Protein AF-A0A9P6BX24-F1 (afdb_monomer)

Nearest PDB structures (foldseek):
  3ldz-assembly4_D  TM=8.528E-01  e=6.436E-03  Homo sapiens
  1jwf-assembly1_A  TM=7.986E-01  e=1.288E-02  Homo sapiens
  4d4z-assembly1_A  TM=3.660E-01  e=4.562E-01  Homo sapiens
  4yjl-assembly2_B  TM=5.262E-01  e=1.738E+00  Homo sapiens
  4dvg-assembly1_B  TM=3.469E-01  e=7.868E-01  Entamoeba histolytica

Organism: NCBI:txid1400762

Mean predicted aligned error: 5.96 Å

InterPro domains:
  IPR002014 VHS domain [PF00790] (8-102)
  IPR002014 VHS domain [PS50179] (8-104)
  IPR008942 ENTH/VHS [G3DSA:1.25.40.90] (4-129)
  IPR008942 ENTH/VHS [SSF48464] (8-106)
  IPR045007 LAS seventeen-binding protein 5 [PTHR47789] (8-102)

Radius of gyration: 14.96 Å; Cα contacts (8 Å, |Δi|>4): 116; chains: 1; bounding box: 34×40×38 Å

Structure (mmCIF, N/CA/C/O backbone):
data_AF-A0A9P6BX24-F1
#
_entry.id   AF-A0A9P6BX24-F1
#
loop_
_atom_site.group_PDB
_atom_site.id
_atom_site.type_symbol
_atom_site.label_atom_id
_atom_site.label_alt_id
_atom_site.label_comp_id
_atom_site.label_asym_id
_atom_site.label_entity_id
_atom_site.label_seq_id
_atom_site.pdbx_PDB_ins_code
_atom_site.Cartn_x
_atom_site.Cartn_y
_atom_site.Cartn_z
_atom_site.occupancy
_atom_site.B_iso_or_equiv
_atom_site.auth_seq_id
_atom_site.auth_comp_id
_atom_site.auth_asym_id
_atom_site.auth_atom_id
_atom_site.pdbx_PDB_model_num
ATOM 1 N N . TYR A 1 1 ? 18.427 19.642 10.078 1.00 57.81 1 TYR A N 1
ATOM 2 C CA . TYR A 1 1 ? 17.569 19.889 8.906 1.00 57.81 1 TYR A CA 1
ATOM 3 C C . TYR A 1 1 ? 16.922 18.608 8.391 1.00 57.81 1 TYR A C 1
ATOM 5 O O . TYR A 1 1 ? 15.710 18.540 8.451 1.00 57.81 1 TYR A O 1
ATOM 13 N N . LEU A 1 2 ? 17.674 17.555 8.032 1.00 62.50 2 LEU A N 1
ATOM 14 C CA . LEU A 1 2 ? 17.094 16.286 7.538 1.00 62.50 2 LEU A CA 1
ATOM 15 C C . LEU A 1 2 ? 16.064 15.631 8.482 1.00 62.50 2 LEU A C 1
ATOM 17 O O . LEU A 1 2 ? 15.034 15.155 8.024 1.00 62.50 2 LEU A O 1
ATOM 21 N N . ILE A 1 3 ? 16.309 15.653 9.799 1.00 74.56 3 ILE A N 1
ATOM 22 C CA . ILE A 1 3 ? 15.371 15.090 10.788 1.00 74.56 3 ILE A CA 1
ATOM 23 C C . ILE A 1 3 ? 14.080 15.923 10.884 1.00 74.56 3 ILE A C 1
ATOM 25 O O . ILE A 1 3 ? 13.023 15.355 11.100 1.00 74.56 3 ILE A O 1
ATOM 29 N N . ALA A 1 4 ? 14.140 17.246 10.696 1.00 62.28 4 ALA A N 1
ATOM 30 C CA . ALA A 1 4 ? 12.958 18.107 10.795 1.00 62.28 4 ALA A CA 1
ATOM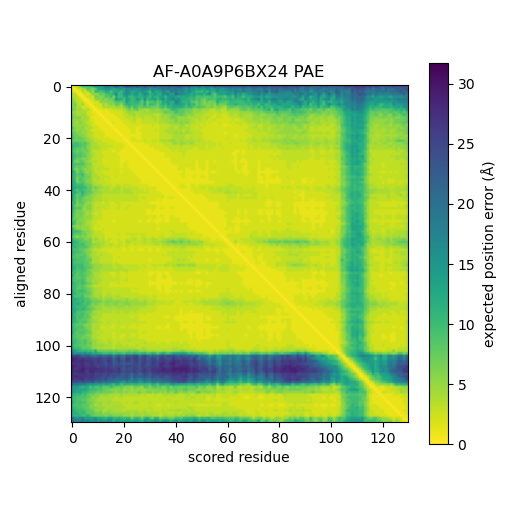 31 C C . ALA A 1 4 ? 11.986 17.855 9.632 1.00 62.28 4 ALA A C 1
ATOM 33 O O . ALA A 1 4 ? 10.807 17.638 9.870 1.00 62.28 4 ALA A O 1
ATOM 34 N N . THR A 1 5 ? 12.501 17.767 8.402 1.00 68.25 5 THR A N 1
ATOM 35 C CA . THR A 1 5 ? 11.699 17.416 7.219 1.00 68.25 5 THR A CA 1
ATOM 36 C C . THR A 1 5 ? 11.126 16.002 7.326 1.00 68.25 5 THR A C 1
ATOM 38 O O . THR A 1 5 ? 9.940 15.803 7.107 1.00 68.25 5 THR A O 1
ATOM 41 N N . ALA A 1 6 ? 11.928 15.027 7.769 1.00 62.03 6 ALA A N 1
ATOM 42 C CA . ALA A 1 6 ? 11.435 13.666 7.983 1.00 62.03 6 ALA A CA 1
ATOM 43 C C . ALA A 1 6 ? 10.346 13.586 9.074 1.00 62.03 6 ALA A C 1
ATOM 45 O O . ALA A 1 6 ? 9.461 12.739 8.992 1.00 62.03 6 ALA A O 1
ATOM 46 N N . LEU A 1 7 ? 10.402 14.450 10.095 1.00 61.41 7 LEU A N 1
ATOM 47 C CA . LEU A 1 7 ? 9.357 14.558 11.115 1.00 61.41 7 LEU A CA 1
ATOM 48 C C . LEU A 1 7 ? 8.080 15.195 10.557 1.00 61.41 7 LEU A C 1
ATOM 50 O O . LEU A 1 7 ? 7.001 14.714 10.879 1.00 61.41 7 LEU A O 1
ATOM 54 N N . GLU A 1 8 ? 8.182 16.234 9.725 1.00 72.50 8 GLU A N 1
ATOM 55 C CA . GLU A 1 8 ? 7.030 16.838 9.036 1.00 72.50 8 GLU A CA 1
ATOM 56 C C . GLU A 1 8 ? 6.330 15.820 8.127 1.00 72.50 8 GLU A C 1
ATOM 58 O O . GLU A 1 8 ? 5.113 15.647 8.220 1.00 72.50 8 GLU A O 1
ATOM 63 N N . ASP A 1 9 ? 7.104 15.075 7.334 1.00 78.56 9 ASP A N 1
ATOM 64 C CA . ASP A 1 9 ? 6.590 13.999 6.485 1.00 78.56 9 ASP A CA 1
ATOM 65 C C . ASP A 1 9 ? 5.932 12.895 7.327 1.00 78.56 9 ASP A C 1
ATOM 67 O O . ASP A 1 9 ? 4.863 12.390 6.985 1.00 78.56 9 ASP A O 1
ATOM 71 N N . TRP A 1 10 ? 6.527 12.538 8.469 1.00 85.69 10 TRP A N 1
ATOM 72 C CA . TRP A 1 10 ? 5.953 11.544 9.376 1.00 85.69 10 TRP A CA 1
ATOM 73 C C . TRP A 1 10 ? 4.652 12.019 10.037 1.00 85.69 10 TRP A C 1
ATOM 75 O O . TRP A 1 10 ? 3.700 11.248 10.142 1.00 85.69 10 TRP A O 1
ATOM 85 N N . LEU A 1 11 ? 4.573 13.287 10.447 1.00 86.81 11 LEU A N 1
ATOM 86 C CA . LEU A 1 11 ? 3.353 13.879 11.000 1.00 86.81 11 LEU A CA 1
ATOM 87 C C . LEU A 1 11 ? 2.226 13.921 9.964 1.00 86.81 11 LEU A C 1
ATOM 89 O O . LEU A 1 11 ? 1.077 13.656 10.316 1.00 86.81 11 LEU A O 1
ATOM 93 N N . LEU A 1 12 ? 2.545 14.188 8.693 1.00 87.25 12 LEU A N 1
ATOM 94 C CA . LEU A 1 12 ? 1.573 14.120 7.601 1.00 87.25 12 LEU A CA 1
ATOM 95 C C . LEU A 1 12 ? 0.999 12.706 7.452 1.00 87.25 12 LEU A C 1
ATOM 97 O O . LEU A 1 12 ? -0.211 12.542 7.314 1.00 87.25 12 LEU A O 1
ATOM 101 N N . VAL A 1 13 ? 1.856 11.685 7.517 1.00 88.38 13 VAL A N 1
ATOM 102 C CA . VAL A 1 13 ? 1.425 10.282 7.459 1.00 88.38 13 VAL A CA 1
ATOM 103 C C . VAL A 1 13 ? 0.515 9.923 8.635 1.00 88.38 13 VAL A C 1
ATOM 105 O O . VAL A 1 13 ? -0.519 9.289 8.429 1.00 88.38 13 VAL A O 1
ATOM 108 N N . LEU A 1 14 ? 0.865 10.337 9.856 1.00 90.12 14 LEU A N 1
ATOM 109 C CA . LEU A 1 14 ? 0.027 10.085 11.030 1.00 90.12 14 LEU A CA 1
ATOM 110 C C . LEU A 1 14 ? -1.334 10.786 10.915 1.00 90.12 14 LEU A C 1
ATOM 112 O O . LEU A 1 14 ? -2.357 10.139 11.121 1.00 90.12 14 LEU A O 1
ATOM 116 N N . GLY A 1 15 ? -1.361 12.051 10.484 1.00 90.44 15 GLY A N 1
ATOM 117 C CA . GLY A 1 15 ? -2.611 12.781 10.251 1.00 90.44 15 GLY A CA 1
ATOM 118 C C . GLY A 1 15 ? -3.483 12.150 9.159 1.00 90.44 15 GLY A C 1
ATOM 119 O O . GLY A 1 15 ? -4.701 12.070 9.307 1.00 90.44 15 GLY A O 1
ATOM 120 N N . ALA A 1 16 ? -2.871 11.627 8.091 1.00 90.56 16 ALA A N 1
ATOM 121 C CA . ALA A 1 16 ? -3.590 10.858 7.078 1.00 90.56 16 ALA A CA 1
ATOM 122 C C . ALA A 1 16 ? -4.193 9.572 7.667 1.00 90.56 16 ALA A C 1
ATOM 124 O O . ALA A 1 16 ? -5.324 9.222 7.333 1.00 90.56 16 ALA A O 1
ATOM 125 N N . CYS A 1 17 ? -3.480 8.882 8.564 1.00 93.31 17 CYS A N 1
ATOM 126 C CA . CYS A 1 17 ? -4.016 7.697 9.230 1.00 93.31 17 CYS A CA 1
ATOM 127 C C . CYS A 1 17 ? -5.171 8.001 10.181 1.00 93.31 17 CYS A C 1
ATOM 129 O O . CYS A 1 17 ? -6.117 7.209 10.225 1.00 93.31 17 CYS A O 1
ATOM 131 N N . ASP A 1 18 ? -5.118 9.123 10.900 1.00 92.94 18 ASP A N 1
ATOM 132 C CA . ASP A 1 18 ? -6.225 9.575 11.742 1.00 92.94 18 ASP A CA 1
ATOM 133 C C . ASP A 1 18 ? -7.476 9.775 10.879 1.00 92.94 18 ASP A C 1
ATOM 135 O O . ASP A 1 18 ? -8.484 9.104 11.102 1.00 92.94 18 ASP A O 1
ATOM 139 N N . GLN A 1 19 ? -7.372 10.565 9.803 1.00 92.94 19 GLN A N 1
ATOM 140 C CA . GLN A 1 19 ? -8.482 10.820 8.879 1.00 92.94 19 GLN A CA 1
ATOM 141 C C . GLN A 1 19 ? -9.027 9.530 8.247 1.00 92.94 19 GLN A C 1
ATOM 143 O O . GLN A 1 19 ? -10.238 9.314 8.186 1.00 92.94 19 GLN A O 1
ATOM 148 N N . VAL A 1 20 ? -8.144 8.646 7.781 1.00 94.38 20 VAL A N 1
ATOM 149 C CA . VAL A 1 20 ? -8.527 7.352 7.195 1.00 94.38 20 VAL A CA 1
ATOM 150 C C . VAL A 1 20 ? -9.265 6.466 8.199 1.00 94.38 20 VAL A C 1
ATOM 152 O O . VAL A 1 20 ? -10.144 5.699 7.812 1.00 94.38 20 VAL A O 1
ATOM 155 N N . SER A 1 21 ? -8.942 6.582 9.486 1.00 92.38 21 SER A N 1
ATOM 156 C CA . SER A 1 21 ? -9.523 5.764 10.552 1.00 92.38 21 SER A CA 1
ATOM 157 C C . SER A 1 21 ? -10.859 6.282 11.086 1.00 92.38 21 SER A C 1
ATOM 159 O O . SER A 1 21 ? -11.533 5.553 11.809 1.00 92.38 21 SER A O 1
ATOM 161 N N . GLU A 1 22 ? -11.267 7.503 10.733 1.00 93.88 22 GLU A N 1
ATOM 162 C CA . GLU A 1 22 ? -12.514 8.110 11.218 1.00 93.88 22 GLU A CA 1
ATOM 163 C C . GLU A 1 22 ? -13.778 7.413 10.698 1.00 93.88 22 GLU A C 1
ATOM 165 O O . GLU A 1 22 ? -14.812 7.429 11.368 1.00 93.88 22 GLU A O 1
ATOM 170 N N . SER A 1 23 ? -13.737 6.814 9.501 1.00 93.44 23 SER A N 1
ATOM 171 C CA . SER A 1 23 ? -14.905 6.148 8.921 1.00 93.44 23 SER A CA 1
ATOM 172 C C . SER A 1 23 ? -14.557 5.108 7.854 1.00 93.44 23 SER A C 1
ATOM 174 O O . SER A 1 23 ? -13.520 5.175 7.196 1.00 93.44 23 SER A O 1
ATOM 176 N N . GLU A 1 24 ? -15.491 4.182 7.612 1.00 92.56 24 GLU A N 1
ATOM 177 C CA . GLU A 1 24 ? -15.426 3.231 6.492 1.00 92.56 24 GLU A CA 1
ATOM 178 C C . GLU A 1 24 ? -15.341 3.933 5.129 1.00 92.56 24 GLU A C 1
ATOM 180 O O . GLU A 1 24 ? -14.675 3.441 4.219 1.00 92.56 24 GLU A O 1
ATOM 185 N N . ASN A 1 25 ? -15.993 5.093 4.975 1.00 95.56 25 ASN A N 1
ATOM 186 C CA . ASN A 1 25 ? -15.955 5.847 3.724 1.00 95.56 25 ASN A CA 1
ATOM 187 C C . ASN A 1 25 ? -14.556 6.422 3.464 1.00 95.56 25 ASN A C 1
ATOM 189 O O . ASN A 1 25 ? -14.033 6.261 2.366 1.00 95.56 25 ASN A O 1
ATOM 193 N N . ASN A 1 26 ? -13.922 7.010 4.484 1.00 95.50 26 ASN A N 1
ATOM 194 C CA . ASN A 1 26 ? -12.566 7.552 4.368 1.00 95.50 26 ASN A CA 1
ATOM 195 C C . ASN A 1 26 ? -11.556 6.439 4.060 1.00 95.50 26 ASN A C 1
ATOM 197 O O . ASN A 1 26 ? -10.705 6.589 3.182 1.00 95.50 26 ASN A O 1
ATOM 201 N N . ALA A 1 27 ? -11.679 5.293 4.736 1.00 94.50 27 ALA A N 1
ATOM 202 C CA . ALA A 1 27 ? -10.842 4.134 4.456 1.00 94.50 27 ALA A CA 1
ATOM 203 C C . ALA A 1 27 ? -11.023 3.620 3.025 1.00 94.50 27 ALA A C 1
ATOM 205 O O . ALA A 1 27 ? -10.034 3.346 2.345 1.00 94.50 27 ALA A O 1
ATOM 206 N N . ARG A 1 28 ? -12.264 3.546 2.537 1.00 94.94 28 ARG A N 1
ATOM 207 C CA . ARG A 1 28 ? -12.552 3.156 1.155 1.00 94.94 28 ARG A CA 1
ATOM 208 C C . ARG A 1 28 ? -11.955 4.134 0.144 1.00 94.94 28 ARG A C 1
ATOM 210 O O . ARG A 1 28 ? -11.343 3.693 -0.821 1.00 94.94 28 ARG A O 1
ATOM 217 N N . GLU A 1 29 ? -12.094 5.439 0.362 1.00 95.88 29 GLU A N 1
ATOM 218 C CA . GLU A 1 29 ? -11.502 6.460 -0.512 1.00 95.88 29 GLU A CA 1
ATOM 219 C C . GLU A 1 29 ? -9.974 6.351 -0.567 1.00 95.88 29 GLU A C 1
ATOM 221 O O . GLU A 1 29 ? -9.388 6.413 -1.649 1.00 95.88 29 GLU A O 1
ATOM 226 N N . ALA A 1 30 ? -9.319 6.101 0.568 1.00 94.88 30 ALA A N 1
ATOM 227 C CA . ALA A 1 30 ? -7.878 5.872 0.599 1.00 94.88 30 ALA A CA 1
ATOM 228 C C . ALA A 1 30 ? -7.474 4.606 -0.173 1.00 94.88 30 ALA A C 1
ATOM 230 O O . ALA A 1 30 ? -6.515 4.630 -0.948 1.00 94.88 30 ALA A O 1
ATOM 231 N N . VAL A 1 31 ? -8.218 3.507 -0.017 1.00 96.00 31 VAL A N 1
ATOM 232 C CA . VAL A 1 31 ? -7.989 2.272 -0.786 1.00 96.00 31 VAL A CA 1
ATOM 233 C C . VAL A 1 31 ? -8.202 2.495 -2.284 1.00 96.00 31 VAL A C 1
ATOM 235 O O . VAL A 1 31 ? -7.428 1.988 -3.095 1.00 96.00 31 VAL A O 1
ATOM 238 N N . ASP A 1 32 ? -9.181 3.311 -2.667 1.00 95.94 32 ASP A N 1
ATOM 239 C CA . ASP A 1 32 ? -9.425 3.708 -4.053 1.00 95.94 32 ASP A CA 1
ATOM 240 C C . ASP A 1 32 ? -8.236 4.459 -4.675 1.00 95.94 32 ASP A C 1
ATOM 242 O O . ASP A 1 32 ? -7.949 4.271 -5.862 1.00 95.94 32 ASP A O 1
ATOM 246 N N . VAL A 1 33 ? -7.518 5.270 -3.892 1.00 96.31 33 VAL A N 1
ATOM 247 C CA . VAL A 1 33 ? -6.284 5.940 -4.336 1.00 96.31 33 VAL A CA 1
ATOM 248 C C . VAL A 1 33 ? -5.173 4.921 -4.575 1.00 96.31 33 VAL A C 1
ATOM 250 O O . VAL A 1 33 ? -4.606 4.897 -5.668 1.00 96.31 33 VAL A O 1
ATOM 253 N N . PHE A 1 34 ? -4.912 4.028 -3.612 1.00 96.56 34 PHE A N 1
ATOM 254 C CA . PHE A 1 34 ? -3.924 2.956 -3.792 1.00 96.56 34 PHE A CA 1
ATOM 255 C C . PHE A 1 34 ? -4.243 2.092 -5.008 1.00 96.56 34 PHE A C 1
ATOM 257 O O . PHE A 1 34 ? -3.353 1.749 -5.782 1.00 96.56 34 PHE A O 1
ATOM 264 N N . ARG A 1 35 ? -5.525 1.784 -5.214 1.00 96.75 35 ARG A N 1
ATOM 265 C CA . ARG A 1 35 ? -5.984 1.010 -6.360 1.00 96.75 35 ARG A CA 1
ATOM 266 C C . ARG A 1 35 ? -5.589 1.662 -7.682 1.00 96.75 35 ARG A C 1
ATOM 268 O O . ARG A 1 35 ? -5.039 0.993 -8.551 1.00 96.75 35 ARG A O 1
ATOM 275 N N . ARG A 1 36 ? -5.905 2.949 -7.848 1.00 97.00 36 ARG A N 1
ATOM 276 C CA . ARG A 1 36 ? -5.601 3.689 -9.081 1.00 97.00 36 ARG A CA 1
ATOM 277 C C . ARG A 1 36 ? -4.099 3.741 -9.328 1.00 97.00 36 ARG A C 1
ATOM 279 O O . ARG A 1 36 ? -3.676 3.518 -10.457 1.00 97.00 36 ARG A O 1
ATOM 286 N N . GLU A 1 37 ? -3.323 3.975 -8.275 1.00 97.94 37 GLU A N 1
ATOM 287 C CA . GLU A 1 37 ? -1.866 4.036 -8.367 1.00 97.94 37 GLU A CA 1
ATOM 288 C C . GLU A 1 37 ? -1.265 2.679 -8.757 1.00 97.94 37 GLU A C 1
ATOM 290 O O . GLU A 1 37 ? -0.389 2.614 -9.611 1.00 97.94 37 GLU A O 1
ATOM 295 N N . PHE A 1 38 ? -1.778 1.573 -8.213 1.00 97.69 38 PHE A N 1
ATOM 296 C CA . PHE A 1 38 ? -1.338 0.232 -8.597 1.00 97.69 38 PHE A CA 1
ATOM 297 C C . PHE A 1 38 ? -1.730 -0.145 -10.028 1.00 97.69 38 PHE A C 1
ATOM 299 O O . PHE A 1 38 ? -0.901 -0.686 -10.751 1.00 97.69 38 PHE A O 1
ATOM 306 N N . GLN A 1 39 ? -2.949 0.169 -10.467 1.00 96.19 39 GLN A N 1
ATOM 307 C CA . GLN A 1 39 ? -3.417 -0.207 -11.806 1.00 96.19 39 GLN A CA 1
ATOM 308 C C . GLN A 1 39 ? -2.796 0.626 -12.931 1.00 96.19 39 GLN A C 1
ATOM 310 O O . GLN A 1 39 ? -2.531 0.096 -14.006 1.00 96.19 39 GLN A O 1
ATOM 315 N N . TYR A 1 40 ? -2.617 1.930 -12.711 1.00 96.25 40 TYR A N 1
ATOM 316 C CA . TYR A 1 40 ? -2.319 2.877 -13.793 1.00 96.25 40 TYR A CA 1
ATOM 317 C C . TYR A 1 40 ? -1.087 3.745 -13.535 1.00 96.25 40 TYR A C 1
ATOM 319 O O . TYR A 1 40 ? -0.691 4.502 -14.420 1.00 96.25 40 TYR A O 1
ATOM 327 N N . GLY A 1 41 ? -0.508 3.683 -12.336 1.00 95.88 41 GLY A N 1
ATOM 328 C CA . GLY A 1 41 ? 0.685 4.444 -11.994 1.00 95.88 41 GLY A CA 1
ATOM 329 C C . GLY A 1 41 ? 1.921 3.931 -12.725 1.00 95.88 41 GLY A C 1
ATOM 330 O O . GLY A 1 41 ? 2.036 2.753 -13.067 1.00 95.88 41 GLY A O 1
ATOM 331 N N . GLU A 1 42 ? 2.887 4.821 -12.933 1.00 96.69 42 GLU A N 1
ATOM 332 C CA . GLU A 1 42 ? 4.212 4.424 -13.401 1.00 96.69 42 GLU A CA 1
ATOM 333 C C . GLU A 1 42 ? 4.954 3.619 -12.315 1.00 96.69 42 GLU A C 1
ATOM 335 O O . GLU A 1 42 ? 4.648 3.748 -11.124 1.00 96.69 42 GLU A O 1
ATOM 340 N N . PRO A 1 43 ? 5.986 2.826 -12.665 1.00 97.06 43 PRO A N 1
ATOM 341 C CA . PRO A 1 43 ? 6.675 1.961 -11.704 1.00 97.06 43 PRO A CA 1
ATOM 342 C C . PRO A 1 43 ? 7.197 2.663 -10.439 1.00 97.06 43 PRO A C 1
ATOM 344 O O . PRO A 1 43 ? 7.244 2.071 -9.360 1.00 97.06 43 PRO A O 1
ATOM 347 N N . THR A 1 44 ? 7.603 3.929 -10.545 1.00 95.31 44 THR A N 1
ATOM 348 C CA . THR A 1 44 ? 8.054 4.746 -9.407 1.00 95.31 44 THR A CA 1
ATOM 349 C C . THR A 1 44 ? 6.902 5.107 -8.465 1.00 95.31 44 THR A C 1
ATOM 351 O O . THR A 1 44 ? 7.074 5.059 -7.242 1.00 95.31 44 THR A O 1
ATOM 354 N N . GLY A 1 45 ? 5.729 5.417 -9.019 1.00 95.25 45 GLY A N 1
ATOM 355 C CA . GLY A 1 45 ? 4.494 5.682 -8.285 1.00 95.25 45 GLY A CA 1
ATOM 356 C C . GLY A 1 45 ? 3.974 4.434 -7.575 1.00 95.25 45 GLY A C 1
ATOM 357 O O . GLY A 1 45 ? 3.815 4.442 -6.354 1.00 95.25 45 GLY A O 1
ATOM 358 N N . GLN A 1 46 ? 3.888 3.308 -8.290 1.00 97.75 46 GLN A N 1
ATOM 359 C CA . GLN A 1 46 ? 3.527 2.000 -7.727 1.00 97.75 46 GLN A CA 1
ATOM 360 C C . GLN A 1 46 ? 4.445 1.583 -6.567 1.00 97.75 46 GLN A C 1
ATOM 362 O O . GLN A 1 46 ? 3.977 1.134 -5.519 1.00 97.75 46 GLN A O 1
ATOM 367 N N . LEU A 1 47 ? 5.765 1.757 -6.714 1.00 97.19 47 LEU A N 1
ATOM 368 C CA . LEU A 1 47 ? 6.729 1.447 -5.654 1.00 97.19 47 LEU A CA 1
ATOM 369 C C . LEU A 1 47 ? 6.515 2.328 -4.414 1.00 97.19 47 LEU A C 1
ATOM 371 O O . LEU A 1 47 ? 6.610 1.850 -3.279 1.00 97.19 47 LEU A O 1
ATOM 375 N N . SER A 1 48 ? 6.234 3.613 -4.629 1.00 94.44 48 SER A N 1
ATOM 376 C CA . SER A 1 48 ? 5.977 4.577 -3.556 1.00 94.44 48 SER A CA 1
ATOM 377 C C . SER A 1 48 ? 4.670 4.247 -2.834 1.00 94.44 48 SER A C 1
ATOM 379 O O . SER A 1 48 ? 4.647 4.196 -1.605 1.00 94.44 48 SER A O 1
ATOM 381 N N . ALA A 1 49 ? 3.624 3.898 -3.584 1.00 96.12 49 ALA A N 1
ATOM 382 C CA . ALA A 1 49 ? 2.353 3.417 -3.060 1.00 96.12 49 ALA A CA 1
ATOM 383 C C . ALA A 1 49 ? 2.506 2.126 -2.251 1.00 96.12 49 ALA A C 1
ATOM 385 O O . ALA A 1 49 ? 1.965 2.035 -1.155 1.00 96.12 49 ALA A O 1
ATOM 386 N N . ALA A 1 50 ? 3.300 1.157 -2.716 1.00 96.75 50 ALA A N 1
ATOM 387 C CA . ALA A 1 50 ? 3.544 -0.086 -1.981 1.00 96.75 50 ALA A CA 1
ATOM 388 C C . ALA A 1 50 ? 4.198 0.175 -0.613 1.00 96.75 50 ALA A C 1
ATOM 390 O O . ALA A 1 50 ? 3.818 -0.415 0.399 1.00 96.75 50 ALA A O 1
ATOM 391 N N . ARG A 1 51 ? 5.169 1.095 -0.561 1.00 94.38 51 ARG A N 1
ATOM 392 C CA . ARG A 1 51 ? 5.811 1.514 0.695 1.00 94.38 51 ARG A CA 1
ATOM 393 C C . ARG A 1 51 ? 4.836 2.248 1.604 1.00 94.38 51 ARG A C 1
ATOM 395 O O . ARG A 1 51 ? 4.774 1.946 2.794 1.00 94.38 51 ARG A O 1
ATOM 402 N N . PHE A 1 52 ? 4.074 3.183 1.046 1.00 93.50 52 PHE A N 1
ATOM 403 C CA . PHE A 1 52 ? 3.123 3.974 1.812 1.00 93.50 52 PHE A CA 1
ATOM 404 C C . PHE A 1 52 ? 1.989 3.111 2.371 1.00 93.50 52 PHE A C 1
ATOM 406 O O . PHE A 1 52 ? 1.657 3.233 3.545 1.00 93.50 52 PHE A O 1
ATOM 413 N N . TRP A 1 53 ? 1.486 2.152 1.594 1.00 95.00 53 TRP A N 1
ATOM 414 C CA . TRP A 1 53 ? 0.499 1.175 2.045 1.00 95.00 53 TRP A CA 1
ATOM 415 C C . TRP A 1 53 ? 0.984 0.392 3.270 1.00 95.00 53 TRP A C 1
ATOM 417 O O . TRP A 1 53 ? 0.254 0.280 4.250 1.00 95.00 53 TRP A O 1
ATOM 427 N N . ALA A 1 54 ? 2.234 -0.079 3.270 1.00 92.62 54 ALA A N 1
ATOM 428 C CA . ALA A 1 54 ? 2.805 -0.787 4.416 1.00 92.62 54 ALA A CA 1
ATOM 429 C C . ALA A 1 54 ? 2.900 0.082 5.679 1.00 92.62 54 ALA A C 1
ATOM 431 O O . ALA A 1 54 ? 2.736 -0.421 6.792 1.00 92.62 54 ALA A O 1
ATOM 432 N N . IL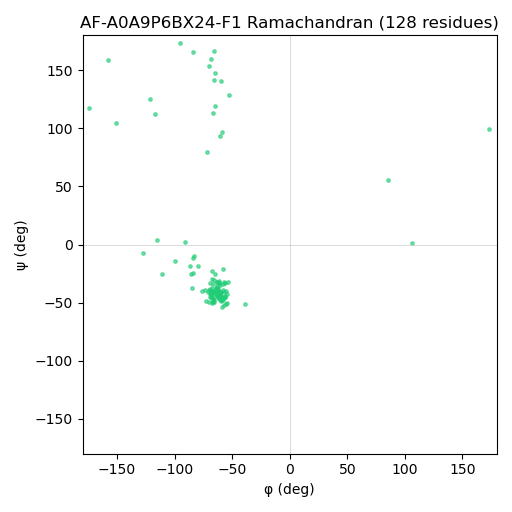E A 1 55 ? 3.184 1.376 5.515 1.00 91.75 55 ILE A N 1
ATOM 433 C CA . ILE A 1 55 ? 3.216 2.336 6.621 1.00 91.75 55 ILE A CA 1
ATOM 434 C C . ILE A 1 55 ? 1.794 2.579 7.136 1.00 91.75 55 ILE A C 1
ATOM 436 O O . ILE A 1 55 ? 1.560 2.446 8.336 1.00 91.75 55 ILE A O 1
ATOM 440 N N . MET A 1 56 ? 0.844 2.859 6.242 1.00 92.06 56 MET A N 1
ATOM 441 C CA . MET A 1 56 ? -0.565 3.076 6.578 1.00 92.06 56 MET A CA 1
ATOM 442 C C . MET A 1 56 ? -1.156 1.860 7.296 1.00 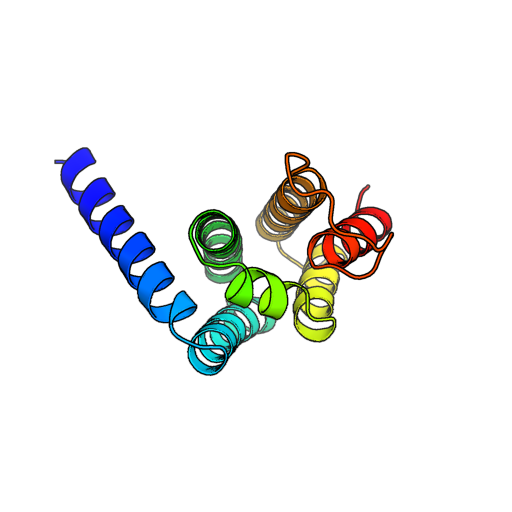92.06 56 MET A C 1
ATOM 444 O O . MET A 1 56 ? -1.746 2.001 8.358 1.00 92.06 56 MET A O 1
ATOM 448 N N . PHE A 1 57 ? -0.908 0.645 6.801 1.00 91.12 57 PHE A N 1
ATOM 449 C CA . PHE A 1 57 ? -1.400 -0.592 7.417 1.00 91.12 57 PHE A CA 1
ATOM 450 C C . PHE A 1 57 ? -0.949 -0.760 8.878 1.00 91.12 57 PHE A C 1
ATOM 452 O O . PHE A 1 57 ? -1.667 -1.340 9.684 1.00 91.12 57 PHE A O 1
ATOM 459 N N . LYS A 1 58 ? 0.241 -0.256 9.231 1.00 88.94 58 LYS A N 1
ATOM 460 C CA . LYS A 1 58 ? 0.789 -0.352 10.593 1.00 88.94 58 LYS A CA 1
ATOM 461 C C . LYS A 1 58 ? 0.296 0.735 11.546 1.00 88.94 58 LYS A C 1
ATOM 463 O O . LYS A 1 58 ? 0.375 0.526 12.752 1.00 88.94 58 LYS A O 1
ATOM 468 N N . ASN A 1 59 ? -0.123 1.889 11.028 1.00 90.62 59 ASN A N 1
ATOM 469 C CA . ASN A 1 59 ? -0.445 3.066 11.845 1.00 90.62 59 ASN A CA 1
ATOM 470 C C . ASN A 1 59 ? -1.943 3.396 11.858 1.00 90.62 59 ASN A C 1
ATOM 472 O O . ASN A 1 59 ? -2.422 4.004 12.809 1.00 90.62 59 ASN A O 1
ATOM 476 N N . CYS A 1 60 ? -2.682 2.996 10.828 1.00 91.00 60 CYS A N 1
ATOM 477 C CA . CYS A 1 60 ? -4.113 3.225 10.721 1.00 91.00 60 CYS A CA 1
ATOM 478 C C . CYS A 1 60 ? -4.902 2.137 11.471 1.00 91.00 60 CYS A C 1
ATOM 480 O O . CYS A 1 60 ? -4.385 1.074 11.817 1.00 91.00 60 CYS A O 1
ATOM 482 N N . SER A 1 61 ? -6.190 2.387 11.700 1.00 88.12 61 SER A N 1
ATOM 483 C CA . SER A 1 61 ? -7.097 1.437 12.346 1.00 88.12 61 SER A CA 1
ATOM 484 C C . SER A 1 61 ? -7.346 0.160 11.526 1.00 88.12 61 SER A C 1
ATOM 486 O O . SER A 1 61 ? -7.117 0.091 10.313 1.00 88.12 61 SER A O 1
ATOM 488 N N . ASN A 1 62 ? -7.927 -0.847 12.188 1.00 87.38 62 ASN A N 1
ATOM 489 C CA . ASN A 1 62 ? -8.354 -2.105 11.563 1.00 87.38 62 ASN A CA 1
ATOM 490 C C . ASN A 1 62 ? -9.355 -1.912 10.411 1.00 87.38 62 ASN A C 1
ATOM 492 O O . ASN A 1 62 ? -9.471 -2.797 9.562 1.00 87.38 62 ASN A O 1
ATOM 496 N N . THR A 1 63 ? -10.058 -0.779 10.361 1.00 89.12 63 THR A N 1
ATOM 497 C CA . THR A 1 63 ? -10.966 -0.418 9.269 1.00 89.12 63 THR A CA 1
ATOM 498 C C . THR A 1 63 ? -10.217 -0.342 7.938 1.00 89.12 63 THR A C 1
ATOM 500 O O . THR A 1 63 ? -10.593 -1.004 6.973 1.00 89.12 63 THR A O 1
ATOM 503 N N . PHE A 1 64 ? -9.069 0.343 7.904 1.00 91.62 64 PHE A N 1
ATOM 504 C CA . PHE A 1 64 ? -8.207 0.384 6.718 1.00 91.62 64 PHE A CA 1
ATOM 505 C C . PHE A 1 64 ? -7.624 -0.994 6.375 1.00 91.62 64 PHE A C 1
ATOM 507 O O . PHE A 1 64 ? -7.603 -1.406 5.211 1.00 91.62 64 PHE A O 1
ATOM 514 N N . GLY A 1 65 ? -7.202 -1.751 7.393 1.00 91.19 65 GLY A N 1
ATOM 515 C CA . GLY A 1 65 ? -6.743 -3.130 7.211 1.00 91.19 65 GLY A CA 1
ATOM 516 C C . GLY A 1 65 ? -7.809 -4.027 6.570 1.00 91.19 65 GLY A C 1
ATOM 517 O O . GLY A 1 65 ? -7.500 -4.821 5.687 1.00 91.19 65 GLY A O 1
ATOM 518 N N . SER A 1 66 ? -9.075 -3.853 6.953 1.00 91.19 66 SER A N 1
ATOM 519 C CA . SER A 1 66 ? -10.216 -4.593 6.397 1.00 91.19 66 SER A CA 1
ATOM 520 C C . SER A 1 66 ? -10.500 -4.217 4.947 1.00 91.19 66 SER A C 1
ATOM 522 O O . SER A 1 66 ? -10.682 -5.109 4.121 1.00 91.19 66 SER A O 1
ATOM 524 N N . GLN A 1 67 ? -10.452 -2.925 4.614 1.00 91.94 67 GLN A N 1
ATOM 525 C CA . GLN A 1 67 ? -10.632 -2.446 3.240 1.00 91.94 67 GLN A CA 1
ATOM 526 C C . GLN A 1 67 ? -9.490 -2.895 2.309 1.00 91.94 67 GLN A C 1
ATOM 528 O O . GLN A 1 67 ? -9.727 -3.200 1.149 1.00 91.94 67 GLN A O 1
ATOM 533 N N . THR A 1 68 ? -8.252 -3.004 2.804 1.00 93.12 68 THR A N 1
ATOM 534 C CA . THR A 1 68 ? -7.114 -3.507 2.000 1.00 93.12 68 THR A CA 1
ATOM 535 C C . THR A 1 68 ? -7.019 -5.034 1.949 1.00 93.12 68 THR A C 1
ATOM 537 O O . THR A 1 68 ? -6.253 -5.576 1.158 1.00 93.12 68 THR A O 1
ATOM 540 N N . ALA A 1 69 ? -7.800 -5.749 2.762 1.00 92.50 69 ALA A N 1
ATOM 541 C CA . ALA A 1 69 ? -7.930 -7.206 2.704 1.00 92.50 69 ALA A CA 1
ATOM 542 C C . ALA A 1 69 ? -9.069 -7.679 1.785 1.00 92.50 69 ALA A C 1
ATOM 544 O O . ALA A 1 69 ? -9.331 -8.886 1.700 1.00 92.50 69 ALA A O 1
ATOM 545 N N . ASP A 1 70 ? -9.764 -6.747 1.127 1.00 92.19 70 ASP A N 1
ATOM 546 C CA . ASP A 1 70 ? -10.814 -7.057 0.169 1.00 92.19 70 ASP A CA 1
ATOM 547 C C . ASP A 1 70 ? -10.245 -7.798 -1.057 1.00 92.19 70 ASP A C 1
ATOM 549 O O . ASP A 1 70 ? -9.103 -7.601 -1.482 1.00 92.19 70 ASP A O 1
ATOM 553 N N . ARG A 1 71 ? -11.058 -8.690 -1.634 1.00 90.69 71 ARG A N 1
ATOM 554 C CA . ARG A 1 71 ? -10.637 -9.546 -2.753 1.00 90.69 71 ARG A CA 1
ATOM 555 C C . ARG A 1 71 ? -10.230 -8.752 -3.984 1.00 90.69 71 ARG A C 1
ATOM 557 O O . ARG A 1 71 ? -9.371 -9.209 -4.729 1.00 90.69 71 ARG A O 1
ATOM 564 N N . TRP A 1 72 ? -10.867 -7.616 -4.226 1.00 92.12 72 TRP A N 1
ATOM 565 C CA . TRP A 1 72 ? -10.594 -6.802 -5.393 1.00 92.12 72 TRP A CA 1
ATOM 566 C C . TRP A 1 72 ? -9.253 -6.090 -5.279 1.00 92.12 72 TRP A C 1
ATOM 568 O O . TRP A 1 72 ? -8.436 -6.204 -6.192 1.00 92.12 72 TRP A O 1
ATOM 578 N N . PHE A 1 73 ? -8.988 -5.432 -4.148 1.00 95.69 73 PHE A N 1
ATOM 579 C CA . PHE A 1 73 ? -7.693 -4.822 -3.888 1.00 95.69 73 PHE A CA 1
ATOM 5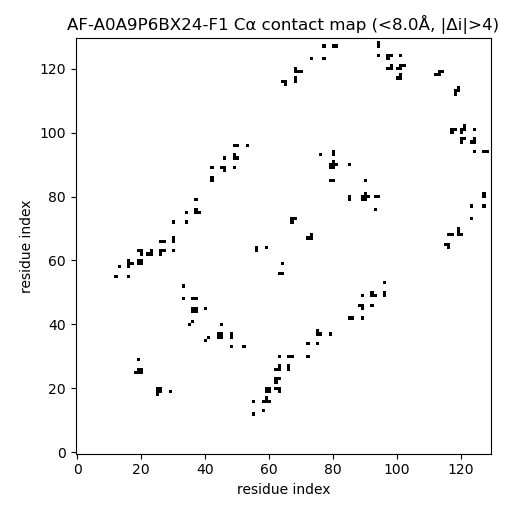80 C C . PHE A 1 73 ? -6.566 -5.858 -3.935 1.00 95.69 73 PHE A C 1
ATOM 582 O O . PHE A 1 73 ? -5.575 -5.661 -4.639 1.00 95.69 73 PHE A O 1
ATOM 589 N N . LEU A 1 74 ? -6.737 -7.003 -3.261 1.00 96.19 74 LEU A N 1
ATOM 590 C CA . LEU A 1 74 ? -5.727 -8.063 -3.280 1.00 96.19 74 LEU A CA 1
ATOM 591 C C . LEU A 1 74 ? -5.549 -8.698 -4.662 1.00 96.19 74 LEU A C 1
ATOM 593 O O . LEU A 1 74 ? -4.437 -9.105 -4.977 1.00 96.19 74 LEU A O 1
ATOM 597 N N . GLY A 1 75 ? -6.595 -8.755 -5.490 1.00 96.69 75 GLY A N 1
ATOM 598 C CA . GLY A 1 75 ? -6.493 -9.242 -6.867 1.00 96.69 75 GLY A CA 1
ATOM 599 C C . GLY A 1 75 ? -5.581 -8.373 -7.735 1.00 96.69 75 GLY A C 1
ATOM 600 O O . GLY A 1 75 ? -4.789 -8.899 -8.505 1.00 96.69 75 GLY A O 1
ATOM 601 N N . ILE A 1 76 ? -5.626 -7.052 -7.553 1.00 97.50 76 ILE A N 1
ATOM 602 C CA . ILE A 1 76 ? -4.757 -6.103 -8.271 1.00 97.50 76 ILE A CA 1
ATOM 603 C C . ILE A 1 76 ? -3.307 -6.241 -7.810 1.00 97.50 76 ILE A C 1
ATOM 605 O O . ILE A 1 76 ? -2.380 -6.232 -8.615 1.00 97.50 76 ILE A O 1
ATOM 609 N N . VAL A 1 77 ? -3.105 -6.386 -6.499 1.00 97.50 77 VAL A N 1
ATOM 610 C CA . VAL A 1 77 ? -1.773 -6.624 -5.935 1.00 97.50 77 VAL A CA 1
ATOM 611 C C . VAL A 1 77 ? -1.206 -7.958 -6.428 1.00 97.50 77 VAL A C 1
ATOM 613 O O . VAL A 1 77 ? -0.027 -8.031 -6.764 1.00 97.50 77 VAL A O 1
ATOM 616 N N . GLU A 1 78 ? -2.030 -9.005 -6.484 1.00 97.31 78 GLU A N 1
ATOM 617 C CA . GLU A 1 78 ? -1.650 -10.313 -7.018 1.00 97.31 78 GLU A CA 1
ATOM 618 C C . GLU A 1 78 ? -1.224 -10.210 -8.482 1.00 97.31 78 GLU A C 1
ATOM 620 O O . GLU A 1 78 ? -0.140 -10.684 -8.814 1.00 97.31 78 GLU A O 1
ATOM 625 N N . GLU A 1 79 ? -2.015 -9.532 -9.318 1.00 96.88 79 GLU A N 1
ATOM 626 C CA . GLU A 1 79 ? -1.716 -9.296 -10.735 1.00 96.88 79 GLU A CA 1
ATOM 627 C C . GLU A 1 79 ? -0.340 -8.646 -10.923 1.00 96.88 79 GLU A C 1
ATOM 629 O O . GLU A 1 79 ? 0.498 -9.199 -11.632 1.00 96.88 79 GLU A O 1
ATOM 634 N N . LEU A 1 80 ? -0.052 -7.557 -10.202 1.00 96.88 80 LEU A N 1
ATOM 635 C CA . LEU A 1 80 ? 1.255 -6.891 -10.261 1.00 96.88 80 LEU A CA 1
ATOM 636 C C . LEU A 1 80 ? 2.417 -7.786 -9.822 1.00 96.88 80 LEU A C 1
ATOM 638 O O . LEU A 1 80 ? 3.538 -7.628 -10.296 1.00 96.88 80 LEU A O 1
ATOM 642 N N . VAL A 1 81 ? 2.190 -8.690 -8.868 1.00 97.12 81 VAL A N 1
ATOM 643 C CA . VAL A 1 81 ? 3.243 -9.568 -8.343 1.00 97.12 81 VAL A CA 1
ATOM 644 C C . VAL A 1 81 ? 3.565 -10.706 -9.314 1.00 97.12 81 VAL A C 1
ATOM 646 O O . VAL A 1 81 ? 4.745 -11.057 -9.469 1.00 97.12 81 VAL A O 1
ATOM 649 N N . ILE A 1 82 ? 2.540 -11.283 -9.947 1.00 96.31 82 ILE A N 1
ATOM 650 C CA . ILE A 1 82 ? 2.679 -12.435 -10.848 1.00 96.31 82 ILE A CA 1
ATOM 651 C C . ILE A 1 82 ? 3.025 -12.034 -12.283 1.00 96.31 82 ILE A C 1
ATOM 653 O O . ILE A 1 82 ? 3.626 -12.838 -12.995 1.00 96.31 82 ILE A O 1
ATOM 657 N N . ASP A 1 83 ? 2.668 -10.819 -12.702 1.00 95.81 83 ASP A N 1
ATOM 658 C CA . ASP A 1 83 ? 2.944 -10.317 -14.042 1.00 95.81 83 ASP A CA 1
ATOM 659 C C . ASP A 1 83 ? 4.465 -10.170 -14.273 1.00 95.81 83 ASP A C 1
ATOM 661 O O . ASP A 1 83 ? 5.142 -9.427 -13.553 1.00 95.81 83 ASP A O 1
ATOM 665 N N . PRO A 1 84 ? 5.049 -10.885 -15.255 1.00 94.25 84 PRO A N 1
ATOM 666 C CA . PRO A 1 84 ? 6.470 -10.777 -15.561 1.00 94.25 84 PRO A CA 1
ATOM 667 C C . PRO A 1 84 ? 6.869 -9.413 -16.142 1.00 94.25 84 PRO A C 1
ATOM 669 O O . PRO A 1 84 ? 8.041 -9.056 -16.015 1.00 94.25 84 PRO A O 1
ATOM 672 N N . GLU A 1 85 ? 5.934 -8.661 -16.731 1.00 94.94 85 GLU A N 1
ATOM 673 C CA . GLU A 1 85 ? 6.190 -7.329 -17.299 1.00 94.94 85 GLU A CA 1
ATOM 674 C C . GLU A 1 85 ? 6.219 -6.232 -16.221 1.00 94.94 85 GLU A C 1
ATOM 676 O O . GLU A 1 85 ? 6.796 -5.158 -16.415 1.00 94.94 85 GLU A O 1
ATOM 681 N N . SER A 1 86 ? 5.656 -6.510 -15.043 1.00 96.06 86 SER A N 1
ATOM 682 C CA . SER A 1 86 ? 5.696 -5.603 -13.902 1.00 96.06 86 SER A CA 1
ATOM 683 C C . SER A 1 86 ? 7.123 -5.417 -13.373 1.00 96.06 86 SER A C 1
ATOM 685 O O . SER A 1 86 ? 7.925 -6.352 -13.276 1.00 96.06 86 SER A O 1
ATOM 687 N N . SER A 1 87 ? 7.446 -4.182 -12.971 1.00 97.31 87 SER A N 1
ATOM 688 C CA . SER A 1 87 ? 8.787 -3.812 -12.503 1.00 97.31 87 SER A CA 1
ATOM 689 C C . SER A 1 87 ? 9.287 -4.737 -11.379 1.00 97.31 87 SER A C 1
ATOM 691 O O . SER A 1 87 ? 8.609 -4.872 -10.353 1.00 97.31 87 SER A O 1
ATOM 693 N N . PRO A 1 88 ? 10.505 -5.312 -11.484 1.00 97.00 88 PRO A N 1
ATOM 694 C CA . PRO A 1 88 ? 11.059 -6.183 -10.445 1.00 97.00 88 PRO A CA 1
ATOM 695 C C . PRO A 1 88 ? 11.125 -5.525 -9.061 1.00 97.00 88 PRO A C 1
ATOM 697 O O . PRO A 1 88 ? 10.939 -6.192 -8.044 1.00 97.00 88 PRO A O 1
ATOM 700 N N . ALA A 1 89 ? 11.352 -4.207 -9.014 1.00 96.19 89 ALA A N 1
ATOM 701 C CA . ALA A 1 89 ? 11.379 -3.449 -7.766 1.00 96.19 89 ALA A CA 1
ATOM 702 C C . ALA A 1 89 ? 9.990 -3.359 -7.116 1.00 96.19 89 ALA A C 1
ATOM 704 O O . ALA A 1 89 ? 9.873 -3.504 -5.900 1.00 96.19 89 ALA A O 1
ATOM 705 N N . VAL A 1 90 ? 8.941 -3.156 -7.921 1.00 97.44 90 VAL A N 1
ATOM 706 C CA . VAL A 1 90 ? 7.546 -3.118 -7.453 1.00 97.44 90 VAL A CA 1
ATOM 707 C C . VAL A 1 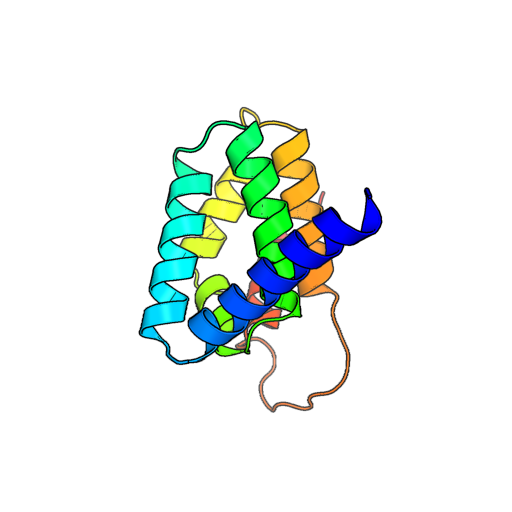90 ? 7.134 -4.497 -6.946 1.00 97.44 90 VAL A C 1
ATOM 709 O O . VAL A 1 90 ? 6.677 -4.615 -5.811 1.00 97.44 90 VAL A O 1
ATOM 712 N N . ARG A 1 91 ? 7.397 -5.549 -7.731 1.00 97.62 91 ARG A N 1
ATOM 713 C CA . ARG A 1 91 ? 7.122 -6.948 -7.365 1.00 97.62 91 ARG A CA 1
ATOM 714 C C . ARG A 1 91 ? 7.784 -7.341 -6.049 1.00 97.62 91 ARG A C 1
ATOM 716 O O . ARG A 1 91 ? 7.117 -7.827 -5.138 1.00 97.62 91 ARG A O 1
ATOM 723 N N . GLY A 1 92 ? 9.088 -7.085 -5.927 1.00 96.62 92 GLY A N 1
ATOM 724 C CA . GLY A 1 92 ? 9.845 -7.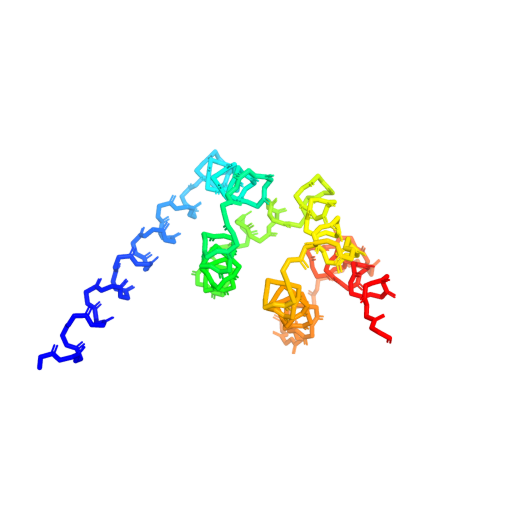377 -4.711 1.00 96.62 92 GLY A CA 1
ATOM 725 C C . GLY A 1 92 ? 9.312 -6.621 -3.492 1.00 96.62 92 GLY A C 1
ATOM 726 O O . GLY A 1 92 ? 9.173 -7.205 -2.416 1.00 96.62 92 GLY A O 1
ATOM 727 N N . GLN A 1 93 ? 8.950 -5.345 -3.661 1.00 97.19 93 GLN A N 1
ATOM 728 C CA . GLN A 1 93 ? 8.383 -4.551 -2.577 1.00 97.19 93 GLN A CA 1
ATOM 729 C C . GLN A 1 93 ? 7.004 -5.065 -2.153 1.00 97.19 93 GLN A C 1
ATOM 731 O 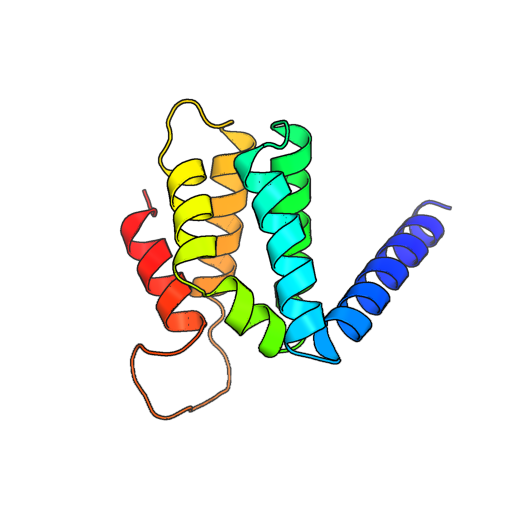O . GLN A 1 93 ? 6.770 -5.229 -0.958 1.00 97.19 93 GLN A O 1
ATOM 736 N N . LEU A 1 94 ? 6.099 -5.344 -3.093 1.00 97.25 94 LEU A N 1
ATOM 737 C CA . LEU A 1 94 ? 4.768 -5.872 -2.781 1.00 97.25 94 LEU A CA 1
ATOM 738 C C . LEU A 1 94 ? 4.857 -7.233 -2.083 1.00 97.25 94 LEU A C 1
ATOM 740 O O . LEU A 1 94 ? 4.214 -7.421 -1.053 1.00 97.25 94 LEU A O 1
ATOM 744 N N . LEU A 1 95 ? 5.721 -8.139 -2.557 1.00 96.50 95 LEU A N 1
ATOM 745 C CA . LEU A 1 95 ? 5.990 -9.419 -1.890 1.00 96.50 95 LEU A CA 1
ATOM 746 C C . LEU A 1 95 ? 6.457 -9.227 -0.444 1.00 96.50 95 LEU A C 1
ATOM 748 O O . LEU A 1 95 ? 5.953 -9.895 0.458 1.00 96.50 95 LEU A O 1
ATOM 752 N N . TYR A 1 96 ? 7.380 -8.292 -0.206 1.00 95.12 96 TYR A N 1
ATOM 753 C CA . TYR A 1 96 ? 7.848 -7.974 1.142 1.00 95.12 96 TYR A CA 1
ATOM 754 C C . TYR A 1 96 ? 6.716 -7.461 2.044 1.00 95.12 96 TYR A C 1
ATOM 756 O O . TYR A 1 96 ? 6.610 -7.869 3.205 1.00 95.12 96 TYR A O 1
ATOM 764 N N . VAL A 1 97 ? 5.852 -6.588 1.521 1.00 94.62 97 VAL A N 1
ATOM 765 C CA . VAL A 1 97 ? 4.715 -6.040 2.272 1.00 94.62 97 VAL A CA 1
ATOM 766 C C . VAL A 1 97 ? 3.702 -7.134 2.606 1.00 94.62 97 VAL A C 1
ATOM 768 O O . VAL A 1 97 ? 3.347 -7.281 3.775 1.00 94.62 97 VAL A O 1
ATOM 771 N N . ILE A 1 98 ? 3.314 -7.960 1.630 1.00 95.00 98 ILE A N 1
ATOM 772 C CA . ILE A 1 98 ? 2.401 -9.096 1.831 1.00 95.00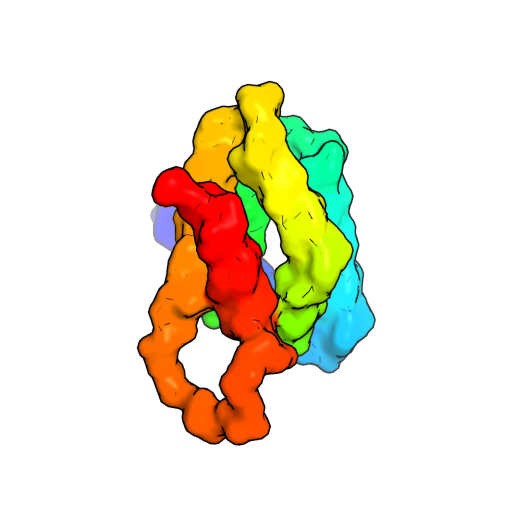 98 ILE A CA 1
ATOM 773 C C . ILE A 1 98 ? 2.973 -10.058 2.876 1.00 95.00 98 ILE A C 1
ATOM 775 O O . ILE A 1 98 ? 2.268 -10.424 3.813 1.00 95.00 98 ILE A O 1
ATOM 779 N N . ALA A 1 99 ? 4.254 -10.425 2.765 1.00 92.06 99 ALA A N 1
ATOM 780 C CA . ALA A 1 99 ? 4.920 -11.303 3.725 1.00 92.06 99 ALA A CA 1
ATOM 781 C C . ALA A 1 99 ? 4.916 -10.710 5.138 1.00 92.06 99 ALA A C 1
ATOM 783 O O . ALA A 1 99 ? 4.618 -11.413 6.104 1.00 92.06 99 ALA A O 1
ATOM 784 N N . THR A 1 100 ? 5.214 -9.414 5.263 1.00 90.44 100 THR A N 1
ATOM 785 C CA . THR A 1 100 ? 5.230 -8.702 6.547 1.00 90.44 100 THR A CA 1
ATOM 786 C C . THR A 1 100 ? 3.851 -8.719 7.200 1.00 90.44 100 THR A C 1
ATOM 788 O O . THR A 1 100 ? 3.737 -9.051 8.379 1.00 90.44 100 THR A O 1
ATOM 791 N N . ILE A 1 101 ? 2.802 -8.406 6.436 1.00 89.50 101 ILE A N 1
ATOM 792 C CA . ILE A 1 101 ? 1.424 -8.379 6.935 1.00 89.50 101 ILE A CA 1
ATOM 793 C C . ILE A 1 101 ? 0.943 -9.795 7.283 1.00 89.50 101 ILE A C 1
ATOM 795 O O . ILE A 1 101 ? 0.389 -10.010 8.358 1.00 89.50 101 ILE A O 1
ATOM 799 N N . ALA A 1 102 ? 1.202 -10.782 6.421 1.00 89.00 102 ALA A N 1
ATOM 800 C CA . ALA A 1 102 ? 0.820 -12.175 6.650 1.00 89.00 102 ALA A CA 1
ATOM 801 C C . ALA A 1 102 ? 1.519 -12.793 7.877 1.00 89.00 102 ALA A C 1
ATOM 803 O O . ALA A 1 102 ? 0.937 -13.642 8.560 1.00 89.00 102 ALA A O 1
ATOM 804 N N . SER A 1 103 ? 2.757 -12.362 8.152 1.00 83.06 103 SER A N 1
ATOM 805 C CA . SER A 1 103 ? 3.591 -12.874 9.247 1.00 83.06 103 SER A CA 1
ATOM 806 C C 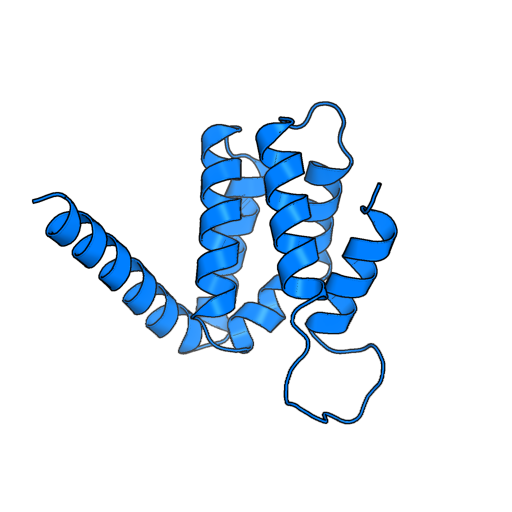. SER A 1 103 ? 3.360 -12.170 10.580 1.00 83.06 103 SER A C 1
ATOM 808 O O . SER A 1 103 ? 3.743 -12.728 11.609 1.00 83.06 103 SER A O 1
ATOM 810 N N . ALA A 1 104 ? 2.757 -10.976 10.594 1.00 75.62 104 ALA A N 1
ATOM 811 C CA . ALA A 1 104 ? 2.463 -10.235 11.816 1.00 75.62 104 ALA A CA 1
ATOM 812 C C . ALA A 1 104 ? 1.526 -11.062 12.721 1.00 75.62 104 ALA A C 1
ATOM 814 O O . ALA A 1 104 ? 0.309 -11.067 12.566 1.00 75.62 104 ALA A O 1
ATOM 815 N N . SER A 1 105 ? 2.125 -11.814 13.646 1.00 52.91 105 SER A N 1
ATOM 816 C CA . SER A 1 105 ? 1.457 -12.690 14.606 1.00 52.91 105 SER A CA 1
ATOM 817 C C . SER A 1 105 ? 1.759 -12.169 16.005 1.00 52.91 105 SER A C 1
ATOM 819 O O . SER A 1 105 ? 2.903 -12.227 16.450 1.00 52.91 105 SER A O 1
ATOM 821 N N . GLY A 1 106 ? 0.746 -11.653 16.704 1.00 46.44 106 GLY A N 1
ATOM 822 C CA . GLY A 1 106 ? 0.894 -11.253 18.102 1.00 46.44 106 GLY A CA 1
ATOM 823 C C . GLY A 1 106 ? -0.321 -10.527 18.673 1.00 46.44 106 GLY A C 1
ATOM 824 O O . GLY A 1 106 ? -0.437 -9.318 18.524 1.00 46.44 106 GLY A O 1
ATOM 825 N N . SER A 1 107 ? -1.151 -11.269 19.415 1.00 38.75 107 SER A N 1
ATOM 826 C CA . SER A 1 107 ? -2.100 -10.769 20.430 1.00 38.75 107 SER A CA 1
ATOM 827 C C . SER A 1 107 ? -3.487 -10.303 19.969 1.00 38.75 107 SER A C 1
ATOM 829 O O . SER A 1 107 ? -3.947 -9.227 20.327 1.00 38.75 107 SER A O 1
ATOM 831 N N . SER A 1 108 ? -4.241 -11.152 19.280 1.00 41.12 108 SER A N 1
ATOM 832 C CA . SER A 1 108 ? -5.687 -11.200 19.535 1.00 41.12 108 SER A CA 1
ATOM 833 C C . SER A 1 108 ? -6.208 -12.596 19.234 1.00 41.12 108 SER A C 1
ATOM 835 O O . SER A 1 108 ? -6.339 -13.014 18.087 1.00 41.12 108 SER A O 1
ATOM 837 N N . VAL A 1 109 ? -6.483 -13.345 20.303 1.00 44.50 109 VAL A N 1
ATOM 838 C CA . VAL A 1 109 ? -7.375 -14.502 20.246 1.00 44.50 109 VAL A CA 1
ATOM 839 C C . VAL A 1 109 ? -8.721 -13.964 19.765 1.00 44.50 109 VAL A C 1
ATOM 841 O O . VAL A 1 109 ? -9.478 -13.394 20.544 1.00 44.50 109 VAL A O 1
ATOM 844 N N . SER A 1 110 ? -8.990 -14.069 18.467 1.00 41.00 110 SER A N 1
ATOM 845 C CA . SER A 1 110 ? -10.323 -13.867 17.916 1.00 41.00 110 SER A CA 1
ATOM 846 C C . SER A 1 110 ? -10.754 -15.137 17.192 1.00 41.00 110 SER A C 1
ATOM 848 O O . SER A 1 110 ? -10.042 -15.737 16.388 1.00 41.00 110 SER A O 1
ATOM 850 N N . THR A 1 111 ? -11.916 -15.601 17.624 1.00 40.16 111 THR A N 1
ATOM 851 C CA . THR A 1 111 ? -12.534 -16.892 17.370 1.00 40.16 111 THR A CA 1
ATOM 852 C C . THR A 1 111 ? -13.033 -16.987 15.930 1.00 40.16 111 THR A C 1
ATOM 854 O O . THR A 1 111 ? -14.214 -16.789 15.684 1.00 40.16 111 THR A O 1
ATOM 857 N N . THR A 1 112 ? -12.162 -17.258 14.956 1.00 47.19 112 THR A N 1
ATOM 858 C CA . THR A 1 112 ? -12.503 -18.008 13.726 1.00 47.19 112 THR A CA 1
ATOM 859 C C . THR A 1 112 ? -11.242 -18.267 12.894 1.00 47.19 112 THR A C 1
ATOM 861 O O . THR A 1 112 ? -10.606 -17.318 12.436 1.00 47.19 112 THR A O 1
ATOM 864 N N . PRO A 1 113 ? -10.845 -19.530 12.663 1.00 41.72 113 PRO A N 1
ATOM 865 C CA . PRO A 1 113 ? -9.738 -19.822 11.762 1.00 41.72 113 PRO A CA 1
ATOM 866 C C . PRO A 1 113 ? -10.125 -19.452 10.318 1.00 41.72 113 PRO A C 1
ATOM 868 O O . PRO A 1 113 ? -10.995 -20.083 9.726 1.00 41.72 113 PRO A O 1
ATOM 871 N N . GLY A 1 114 ? -9.467 -18.433 9.752 1.00 52.34 114 GLY A N 1
ATOM 872 C CA . GLY A 1 114 ? -9.396 -18.218 8.298 1.00 52.34 114 GLY A CA 1
ATOM 873 C C . GLY A 1 114 ? -10.214 -17.078 7.673 1.00 52.34 114 GLY A C 1
ATOM 874 O O . GLY A 1 114 ? -10.137 -16.925 6.459 1.00 52.34 114 GLY A O 1
ATOM 875 N N . THR A 1 115 ? -10.962 -16.264 8.429 1.00 57.72 115 THR A N 1
ATOM 876 C CA . THR A 1 115 ? -11.895 -15.259 7.849 1.00 57.72 115 THR A CA 1
ATOM 877 C C . THR A 1 115 ? -11.566 -13.785 8.121 1.00 57.72 115 THR A C 1
ATOM 879 O O . THR A 1 115 ? -12.331 -12.914 7.720 1.00 57.72 115 THR A O 1
ATOM 882 N N . GLY A 1 116 ? -10.447 -13.478 8.782 1.00 72.75 116 GLY A N 1
ATOM 883 C CA . GLY A 1 116 ? -10.019 -12.097 9.051 1.00 72.75 116 GLY A CA 1
ATOM 884 C C . GLY A 1 116 ? -9.032 -11.539 8.020 1.00 72.75 116 GLY A C 1
ATOM 885 O O . GLY A 1 116 ? -8.505 -12.279 7.193 1.00 72.75 116 GLY A O 1
ATOM 886 N N . VAL A 1 117 ? -8.712 -10.246 8.145 1.00 82.31 117 VAL A N 1
ATOM 887 C CA . VAL A 1 117 ? -7.669 -9.516 7.388 1.00 82.31 117 VAL A CA 1
ATOM 888 C C . VAL A 1 117 ? -6.415 -10.367 7.181 1.00 82.31 117 VAL A C 1
ATOM 890 O O . VAL A 1 117 ? -5.970 -10.588 6.058 1.00 82.31 117 VAL A O 1
ATOM 893 N N . GLN A 1 118 ? -5.894 -10.930 8.271 1.00 81.88 118 GLN A N 1
ATOM 894 C CA . GLN A 1 118 ? -4.711 -11.786 8.253 1.00 81.88 118 GLN A CA 1
ATOM 895 C C . GLN A 1 118 ? -4.883 -13.032 7.374 1.00 81.88 118 GLN A C 1
ATOM 897 O O . GLN A 1 118 ? -3.964 -13.391 6.643 1.00 81.88 118 GLN A O 1
ATOM 902 N N . GLY A 1 119 ? -6.051 -13.679 7.418 1.00 84.19 119 GLY A N 1
ATOM 903 C CA . GLY A 1 119 ? -6.358 -14.847 6.592 1.00 84.19 119 GLY A CA 1
ATOM 904 C C . GLY A 1 119 ? -6.312 -14.516 5.102 1.00 84.19 119 GLY A C 1
ATOM 905 O O . GLY A 1 119 ? -5.744 -15.287 4.330 1.00 84.19 119 GLY A O 1
ATOM 906 N N . SER A 1 120 ? -6.809 -13.340 4.703 1.00 88.56 120 SER A N 1
ATOM 907 C CA . SER A 1 120 ? -6.717 -12.863 3.317 1.00 88.56 120 SER A CA 1
ATOM 908 C C . SER A 1 120 ? -5.264 -12.674 2.870 1.00 88.56 120 SER A C 1
ATOM 910 O O . SER A 1 120 ? -4.885 -13.150 1.798 1.00 88.56 120 SER A O 1
ATOM 912 N N . PHE A 1 121 ? -4.422 -12.052 3.704 1.00 90.00 121 PHE A N 1
ATOM 913 C CA . PHE A 1 121 ? -3.002 -11.857 3.391 1.00 90.00 121 PHE A CA 1
ATOM 914 C C . PHE A 1 121 ? -2.201 -13.159 3.399 1.00 90.00 121 PHE A C 1
ATOM 916 O O . PHE A 1 121 ? -1.354 -13.354 2.533 1.00 90.00 121 PHE A O 1
ATOM 923 N N . GLN A 1 122 ? -2.485 -14.079 4.323 1.00 89.31 122 GLN A N 1
ATOM 924 C CA . GLN A 1 122 ? -1.875 -15.410 4.332 1.00 89.31 122 GLN A CA 1
ATOM 925 C C . GLN A 1 122 ? -2.270 -16.214 3.095 1.00 89.31 122 GLN A C 1
ATOM 927 O O . GLN A 1 122 ? -1.413 -16.843 2.480 1.00 89.31 122 GLN A O 1
ATOM 932 N N . ALA A 1 123 ? -3.544 -16.162 2.701 1.00 90.62 123 ALA A N 1
ATOM 933 C CA . ALA A 1 123 ? -4.018 -16.819 1.493 1.00 90.62 123 ALA A CA 1
ATOM 934 C C . ALA A 1 123 ? -3.377 -16.226 0.233 1.00 90.62 123 ALA A C 1
ATOM 936 O O . ALA A 1 123 ? -3.081 -16.973 -0.694 1.00 90.62 123 ALA A O 1
ATOM 937 N N . LEU A 1 124 ? -3.167 -14.907 0.172 1.00 92.12 124 LEU A N 1
ATOM 938 C CA . LEU A 1 124 ? -2.425 -14.289 -0.926 1.00 92.12 124 LEU A CA 1
ATOM 939 C C . LEU A 1 124 ? -0.961 -14.741 -0.910 1.00 92.12 124 LEU A C 1
ATOM 941 O O . LEU A 1 124 ? -0.462 -15.228 -1.921 1.00 92.12 124 LEU A O 1
ATOM 945 N N . TRP A 1 125 ? -0.298 -14.663 0.247 1.00 92.94 125 TRP A N 1
ATOM 946 C CA . TRP A 1 125 ? 1.099 -15.064 0.416 1.00 92.94 125 TRP A CA 1
ATOM 947 C C . TRP A 1 125 ? 1.362 -16.498 -0.044 1.00 92.94 125 TRP A C 1
ATOM 949 O O . TRP A 1 125 ? 2.353 -16.751 -0.718 1.00 92.94 125 TRP A O 1
ATOM 959 N N . THR A 1 126 ? 0.477 -17.449 0.266 1.00 92.12 126 THR A N 1
ATOM 960 C CA . THR A 1 126 ? 0.654 -18.843 -0.166 1.00 92.12 126 THR A CA 1
ATOM 961 C C . THR A 1 126 ? 0.589 -19.029 -1.678 1.00 92.12 126 THR A C 1
ATOM 963 O O . THR A 1 126 ? 1.184 -19.993 -2.156 1.00 92.12 126 THR A O 1
ATOM 966 N N . ARG A 1 127 ? -0.090 -18.138 -2.412 1.00 91.69 127 ARG A N 1
ATOM 967 C CA . ARG A 1 127 ? -0.173 -18.170 -3.880 1.00 91.69 127 ARG A CA 1
ATOM 968 C C . ARG A 1 127 ? 1.008 -17.488 -4.559 1.00 91.69 127 ARG A C 1
ATOM 970 O O . ARG A 1 127 ? 1.449 -17.967 -5.595 1.00 91.69 127 ARG A O 1
ATOM 977 N N . VAL A 1 128 ? 1.498 -16.386 -3.987 1.00 92.31 128 VAL A N 1
ATOM 978 C CA . VAL A 1 128 ? 2.515 -15.536 -4.635 1.00 92.31 128 VAL A CA 1
ATOM 979 C C . VAL A 1 128 ? 3.941 -15.761 -4.142 1.00 92.31 128 VAL A C 1
ATOM 981 O O . VAL A 1 128 ? 4.880 -15.263 -4.762 1.00 92.31 128 VAL A O 1
ATOM 984 N N . LYS A 1 129 ? 4.129 -16.461 -3.015 1.00 85.44 129 LYS A N 1
ATOM 985 C CA . LYS A 1 129 ? 5.474 -16.789 -2.531 1.00 85.44 129 LYS A CA 1
ATOM 986 C C . LYS A 1 129 ? 6.230 -17.628 -3.587 1.00 85.44 129 LYS A C 1
ATOM 988 O O . LYS A 1 129 ? 5.601 -18.497 -4.194 1.00 85.44 129 LYS A O 1
ATOM 993 N N . PRO A 1 130 ? 7.538 -17.386 -3.791 1.00 75.44 130 PRO A N 1
ATOM 994 C CA . PRO A 1 130 ? 8.373 -18.188 -4.687 1.00 75.44 130 PRO A CA 1
ATOM 995 C C . PRO A 1 130 ? 8.474 -19.667 -4.293 1.00 75.44 130 PRO A C 1
ATOM 997 O O . PRO A 1 130 ? 8.354 -19.974 -3.080 1.00 75.44 130 PRO A O 1
#

pLDDT: mean 87.0, std 15.02, range [38.75, 97.94]

Sequence (130 aa):
YLIATALEDWLLVLGACDQVSESENNAREAVDVFRREFQYGEPTGQLSAARFWAIMFKNCSNTFGSQTADRWFLGIVEELVIDPESSPAVRGQLLYVIATIASASGSSVSTTPGTGVQGSFQALWTRVKP

Secondary structure (DSSP, 8-state):
-HHHHHHHHHHHHHHHHHHHHS-HHHHHHHHHHHHHHHHHS-HHHHHHHHHHHHHHHHHS-HHHHHHHTSHHHHHHHHHHHH-TTS-HHHHHHHHHHHHHHHH---S---S-TT-SHHHHHHHHHHHH--

Solvent-accessible surface area (backbone atoms only — not comparable to full-atom values): 7212 Å² total; per-residue (Å²): 109,74,66,58,55,54,48,53,56,49,50,51,53,50,53,51,24,53,56,28,49,74,37,72,65,43,18,45,54,53,48,52,50,52,49,50,34,61,76,71,41,54,67,70,50,30,38,49,45,48,54,49,49,52,52,44,60,73,70,29,44,70,62,40,41,46,57,60,38,31,70,67,56,45,48,55,54,46,49,46,54,70,39,84,88,42,51,68,68,38,25,53,47,44,53,51,42,40,48,51,58,39,61,68,77,87,88,74,98,66,97,59,97,68,79,49,49,53,34,44,32,39,56,47,38,72,70,70,55,132

Foldseek 3Di:
DVVVVVVVVVVVLLVLQVQCQPDLVSLLVVLVVLLCCLPPNDLVSLLVSLVSLLVSCVRHDVSNLQNCLDPVNLVSLLCLLPDPVHDPSSNVSSLVSLCVLLPPDDDDPDPDPQPGSNNSSVVSNVVRPD